Protein AF-A0A966T541-F1 (afdb_monomer)

Radius of gyration: 28.86 Å; Cα contacts (8 Å, |Δi|>4): 127; chains: 1; bounding box: 45×44×108 Å

Secondary structure (DSSP, 8-state):
-HHHHHHHHHHHHHHHSS--GGGHHHHHHHHHHHHHHHHTS---TTT-S-----------SS--S----SS-HHHHHHHHHHHHHHHHHHHHHHHHHHHHTHHHHHHHHHHHHHHS---HHHHHHHHHHHTTPPP------PPPP-PPP--PPP----

pLDDT: mean 81.15, std 19.95, range [42.47, 98.44]

Nearest PDB structures (foldseek):
  6nyy-assembly1_E  TM=8.187E-01  e=1.696E-06  Homo sapiens
  6nyy-assembly1_D  TM=7.634E-01  e=1.105E-06  Homo sapiens
  6nyy-assembly1_A  TM=8.322E-01  e=9.398E-06  Homo sapiens
  8xqx-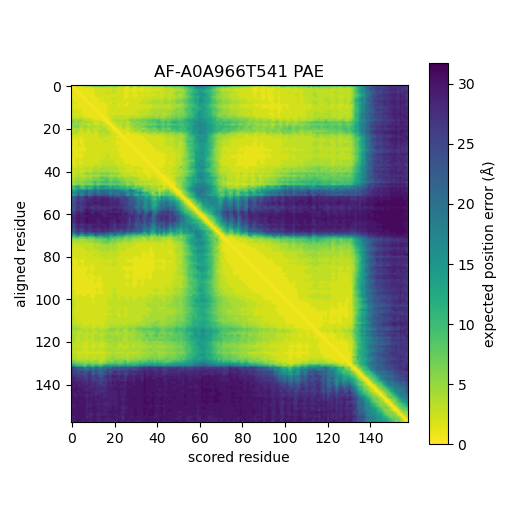assembly1_B  TM=7.093E-01  e=2.891E-05  Chlamydomonas reinhardtii
  8xks-assembly1_G  TM=7.038E-01  e=7.575E-05  Chlamydomonas reinhardtii

Structure (mmCIF, N/CA/C/O backbone):
data_AF-A0A966T541-F1
#
_entry.id   AF-A0A966T541-F1
#
loop_
_atom_site.group_PDB
_atom_site.id
_atom_site.type_symbol
_atom_site.label_atom_id
_atom_site.label_alt_id
_atom_site.label_comp_id
_atom_site.label_asym_id
_atom_site.label_entity_id
_atom_site.label_seq_id
_atom_site.pdbx_PDB_ins_code
_atom_site.Cartn_x
_atom_site.Cartn_y
_atom_site.Cartn_z
_atom_site.occupancy
_atom_site.B_iso_or_equiv
_atom_site.auth_seq_id
_atom_site.auth_comp_id
_atom_site.auth_asym_id
_atom_site.auth_atom_id
_atom_site.pdbx_PDB_model_num
ATOM 1 N N . MET A 1 1 ? 6.886 -3.054 1.922 1.00 89.00 1 MET A N 1
ATOM 2 C CA . MET A 1 1 ? 6.667 -1.591 1.887 1.00 89.00 1 MET A CA 1
ATOM 3 C C . MET A 1 1 ? 5.471 -1.205 1.028 1.00 89.00 1 MET A C 1
ATOM 5 O O . MET A 1 1 ? 4.560 -0.615 1.583 1.00 89.00 1 MET A O 1
ATOM 9 N N . ILE A 1 2 ? 5.402 -1.603 -0.249 1.00 97.19 2 ILE A N 1
ATOM 10 C CA . ILE A 1 2 ? 4.275 -1.271 -1.152 1.00 97.19 2 ILE A CA 1
ATOM 11 C C . ILE A 1 2 ? 2.903 -1.626 -0.544 1.00 97.19 2 ILE A C 1
ATOM 13 O O . ILE A 1 2 ? 2.054 -0.757 -0.415 1.00 97.19 2 ILE A O 1
ATOM 17 N N . CYS A 1 3 ? 2.708 -2.863 -0.067 1.00 97.75 3 CYS A N 1
ATOM 18 C CA . CYS A 1 3 ? 1.448 -3.273 0.577 1.00 97.75 3 CYS A CA 1
ATOM 19 C C . CYS A 1 3 ? 1.062 -2.405 1.792 1.00 97.75 3 CYS A C 1
ATOM 21 O O . CYS A 1 3 ? -0.118 -2.152 2.003 1.00 97.75 3 CYS A O 1
ATOM 23 N N . LYS A 1 4 ? 2.040 -1.927 2.576 1.00 96.62 4 LYS A N 1
ATOM 24 C CA . LYS A 1 4 ? 1.784 -1.024 3.710 1.00 96.62 4 LYS A CA 1
ATOM 25 C C . LYS A 1 4 ? 1.291 0.337 3.210 1.00 96.62 4 LYS A C 1
ATOM 27 O O . LYS A 1 4 ? 0.309 0.834 3.740 1.00 96.62 4 LYS A O 1
ATOM 32 N N . ALA A 1 5 ? 1.951 0.901 2.197 1.00 96.69 5 ALA A N 1
ATOM 33 C CA . ALA A 1 5 ? 1.568 2.179 1.593 1.00 96.69 5 ALA A CA 1
ATOM 34 C C . ALA A 1 5 ? 0.148 2.125 0.993 1.00 96.69 5 ALA A C 1
ATOM 36 O O . ALA A 1 5 ? -0.638 3.047 1.160 1.00 96.69 5 ALA A O 1
ATOM 37 N N . MET A 1 6 ? -0.242 0.991 0.402 1.00 96.94 6 MET A N 1
ATOM 38 C CA . MET A 1 6 ? -1.616 0.785 -0.081 1.00 96.94 6 MET A CA 1
ATOM 39 C C . MET A 1 6 ? -2.664 0.699 1.043 1.00 96.94 6 MET A C 1
ATOM 41 O O . MET A 1 6 ? -3.858 0.832 0.781 1.00 96.94 6 MET A O 1
ATOM 45 N N . GLY A 1 7 ? -2.244 0.479 2.292 1.00 95.81 7 GLY A N 1
ATOM 46 C CA . GLY A 1 7 ? -3.132 0.200 3.417 1.00 95.81 7 GLY A CA 1
ATOM 47 C C . GLY A 1 7 ? -4.139 1.312 3.703 1.00 95.81 7 GLY A C 1
ATOM 48 O O . GLY A 1 7 ? -5.315 1.009 3.876 1.00 95.81 7 GLY A O 1
ATOM 49 N N . GLY A 1 8 ? -3.714 2.581 3.700 1.00 94.19 8 GLY A N 1
ATOM 50 C CA . GLY A 1 8 ? -4.600 3.717 3.993 1.00 94.19 8 GLY A CA 1
ATOM 51 C C . GLY A 1 8 ? -5.745 3.829 2.986 1.00 94.19 8 GLY A C 1
ATOM 52 O O . GLY A 1 8 ? -6.915 3.732 3.348 1.00 94.19 8 GLY A O 1
ATOM 53 N N . ARG A 1 9 ? -5.402 3.905 1.696 1.00 94.75 9 ARG A N 1
ATOM 54 C CA . ARG A 1 9 ? -6.372 3.948 0.590 1.00 94.75 9 ARG A CA 1
ATOM 55 C C . ARG A 1 9 ? -7.341 2.764 0.604 1.00 94.75 9 ARG A C 1
ATOM 57 O O . ARG A 1 9 ? -8.535 2.918 0.349 1.00 94.75 9 ARG A O 1
ATOM 64 N N . VAL A 1 10 ? -6.827 1.562 0.858 1.00 96.88 10 VAL A N 1
ATOM 65 C CA . VAL A 1 10 ? -7.651 0.351 0.896 1.00 96.88 10 VAL A CA 1
ATOM 66 C C . VAL A 1 10 ? -8.575 0.348 2.113 1.00 96.88 10 VAL A C 1
ATOM 68 O O . VAL A 1 10 ? -9.735 -0.036 1.974 1.00 96.88 10 VAL A O 1
ATOM 71 N N . ALA A 1 11 ? -8.105 0.803 3.277 1.00 95.31 11 ALA A N 1
ATOM 72 C CA . ALA A 1 11 ? -8.939 0.956 4.465 1.00 95.31 11 ALA A CA 1
ATOM 73 C C . ALA A 1 11 ? -10.104 1.917 4.194 1.00 95.31 11 ALA A C 1
ATOM 75 O O . ALA A 1 11 ? -11.252 1.566 4.455 1.00 95.31 11 ALA A O 1
ATOM 76 N N . GLU A 1 12 ? -9.841 3.067 3.570 1.00 93.56 12 GLU A N 1
ATOM 77 C CA . GLU A 1 12 ? -10.891 4.011 3.169 1.00 93.56 12 GLU A CA 1
ATOM 78 C C . GLU A 1 12 ? -11.894 3.388 2.196 1.00 93.56 12 GLU A C 1
ATOM 80 O O . GLU A 1 12 ? -13.101 3.494 2.400 1.00 93.56 12 GLU A O 1
ATOM 85 N N . SER A 1 13 ? -11.414 2.674 1.172 1.00 94.62 13 SER A N 1
ATOM 86 C CA . SER A 1 13 ? -12.279 1.960 0.226 1.00 94.62 13 SER A CA 1
ATOM 87 C C . SER A 1 13 ? -13.184 0.943 0.927 1.00 94.62 13 SER A C 1
ATOM 89 O O . SER A 1 13 ? -14.349 0.812 0.559 1.00 94.62 13 SER A O 1
ATOM 91 N N . ILE A 1 14 ? -12.664 0.222 1.923 1.00 94.00 14 ILE A N 1
ATOM 92 C CA . ILE A 1 14 ? -13.406 -0.788 2.688 1.00 94.00 14 ILE A CA 1
ATOM 93 C C . ILE A 1 14 ? -14.445 -0.150 3.624 1.00 94.00 14 ILE A C 1
ATOM 95 O O . ILE A 1 14 ? -15.512 -0.729 3.835 1.00 94.00 14 ILE A O 1
ATOM 99 N N . VAL A 1 15 ? -14.130 0.998 4.226 1.00 92.94 15 VAL A N 1
ATOM 100 C CA . VAL A 1 15 ? -14.980 1.640 5.241 1.00 92.94 15 VAL A CA 1
ATOM 101 C C . VAL A 1 15 ? -16.010 2.576 4.607 1.00 92.94 15 VAL A C 1
ATOM 103 O O . VAL A 1 15 ? -17.180 2.524 4.972 1.00 92.94 15 VAL A O 1
ATOM 106 N N . PHE A 1 16 ? -15.595 3.397 3.643 1.00 91.88 16 PHE A N 1
ATOM 107 C CA . PHE A 1 16 ? -16.411 4.468 3.061 1.00 91.88 16 PHE A CA 1
ATOM 108 C C . PHE A 1 16 ? -16.918 4.162 1.647 1.00 91.88 16 PHE A C 1
ATOM 110 O O . PHE A 1 16 ? -17.768 4.886 1.137 1.00 91.88 16 PHE A O 1
ATOM 117 N N . GLY A 1 17 ? -16.407 3.118 0.984 1.00 92.50 17 GLY A N 1
ATOM 118 C CA . GLY A 1 17 ? -16.819 2.759 -0.380 1.00 92.50 17 GLY A CA 1
ATOM 119 C C . GLY A 1 17 ? -16.354 3.743 -1.464 1.00 92.50 17 GLY A C 1
ATOM 120 O O . GLY A 1 17 ? -16.708 3.589 -2.630 1.00 92.50 17 GLY A O 1
ATOM 121 N N . SER A 1 18 ? -15.540 4.736 -1.103 1.00 90.06 18 SER A N 1
ATOM 122 C CA . SER A 1 18 ? -14.998 5.753 -2.003 1.00 90.06 18 SER A CA 1
ATOM 123 C C . SER A 1 18 ? -13.514 5.977 -1.748 1.00 90.06 18 SER A C 1
ATOM 125 O O . SER A 1 18 ? -12.981 5.607 -0.705 1.00 90.06 18 SER A O 1
ATOM 127 N N . LEU A 1 19 ? -12.853 6.614 -2.706 1.00 89.88 19 LEU A N 1
ATOM 128 C CA . LEU A 1 19 ? -11.431 6.924 -2.657 1.00 89.88 19 LEU A CA 1
ATOM 129 C C . LEU A 1 19 ? -11.251 8.438 -2.602 1.00 89.88 19 LEU A C 1
ATOM 131 O O . LEU A 1 19 ? -11.970 9.158 -3.294 1.00 89.88 19 LEU A O 1
ATOM 135 N N . ASN A 1 20 ? -10.277 8.911 -1.829 1.00 88.69 20 ASN A N 1
ATOM 136 C CA . ASN A 1 20 ? -9.922 10.326 -1.768 1.00 88.69 20 ASN A CA 1
ATOM 137 C C . ASN A 1 20 ? -8.442 10.558 -2.151 1.00 88.69 20 ASN A C 1
ATOM 139 O O . ASN A 1 20 ? -7.713 9.625 -2.502 1.00 88.69 20 ASN A O 1
ATOM 143 N N . SER A 1 21 ? -8.012 11.822 -2.136 1.00 89.06 21 SER A N 1
ATOM 144 C CA . SER A 1 21 ? -6.654 12.249 -2.499 1.00 89.06 21 SER A CA 1
ATOM 145 C C . SER A 1 21 ? -5.620 12.134 -1.369 1.00 89.06 21 SER A C 1
ATOM 147 O O . SER A 1 21 ? -4.442 12.386 -1.606 1.00 89.06 21 SER A O 1
ATOM 149 N N . GLY A 1 22 ? -6.020 11.758 -0.152 1.00 89.31 22 GLY A N 1
ATOM 150 C CA . GLY A 1 22 ? -5.157 11.682 1.033 1.00 89.31 22 GLY A CA 1
ATOM 151 C C . GLY A 1 22 ? -4.029 10.654 0.918 1.00 89.31 22 GLY A C 1
ATOM 152 O O . GLY A 1 22 ? -2.967 10.843 1.502 1.00 89.31 22 GLY A O 1
ATOM 153 N N . ALA A 1 23 ? -4.205 9.622 0.090 1.00 91.44 23 ALA A N 1
ATOM 154 C CA . ALA A 1 23 ? -3.197 8.588 -0.153 1.00 91.44 23 ALA A CA 1
ATOM 155 C C . ALA A 1 23 ? -2.224 8.903 -1.312 1.00 91.44 23 ALA A C 1
ATOM 157 O O . ALA A 1 23 ? -1.511 8.010 -1.772 1.00 91.44 23 ALA A O 1
ATOM 158 N N . ALA A 1 24 ? -2.195 10.138 -1.831 1.00 93.06 24 ALA A N 1
ATOM 159 C CA . ALA A 1 24 ? -1.362 10.498 -2.985 1.00 93.06 24 ALA A CA 1
ATOM 160 C C . ALA A 1 24 ? 0.136 10.225 -2.747 1.00 93.06 24 ALA A C 1
ATOM 162 O O . ALA A 1 24 ? 0.768 9.533 -3.544 1.00 93.06 24 ALA A O 1
ATOM 163 N N . ASN A 1 25 ? 0.680 10.683 -1.615 1.00 95.50 25 ASN A N 1
ATOM 164 C CA . ASN A 1 25 ? 2.084 10.451 -1.265 1.00 95.50 25 ASN A CA 1
ATOM 165 C C . ASN A 1 25 ? 2.404 8.949 -1.118 1.00 95.50 25 ASN A C 1
ATOM 167 O O . ASN A 1 25 ? 3.454 8.491 -1.566 1.00 95.50 25 ASN A O 1
ATOM 171 N N . ASP A 1 26 ? 1.496 8.158 -0.539 1.00 95.75 26 ASP A N 1
ATOM 172 C CA . ASP A 1 26 ? 1.690 6.708 -0.418 1.00 95.75 26 ASP A CA 1
ATOM 173 C C . ASP A 1 26 ? 1.720 6.015 -1.789 1.00 95.75 26 ASP A C 1
ATOM 175 O O . ASP A 1 26 ? 2.546 5.127 -2.020 1.00 95.75 26 ASP A O 1
ATOM 179 N N . LEU A 1 27 ? 0.863 6.442 -2.723 1.00 95.25 27 LEU A N 1
ATOM 180 C CA . LEU A 1 27 ? 0.842 5.939 -4.099 1.00 95.25 27 LEU A CA 1
ATOM 181 C C . LEU A 1 27 ? 2.118 6.302 -4.865 1.00 95.25 27 LEU A C 1
ATOM 183 O O . LEU A 1 27 ? 2.659 5.455 -5.580 1.00 95.25 27 LEU A O 1
ATOM 187 N N . GLU A 1 28 ? 2.626 7.523 -4.703 1.00 96.44 28 GLU A N 1
ATOM 188 C CA . GLU A 1 28 ? 3.896 7.951 -5.298 1.00 96.44 28 GLU A CA 1
ATOM 189 C C . GLU A 1 28 ? 5.062 7.099 -4.787 1.00 96.44 28 GLU A C 1
ATOM 191 O O . GLU A 1 28 ? 5.834 6.553 -5.583 1.00 96.44 28 GLU A O 1
ATOM 196 N N . GLN A 1 29 ? 5.156 6.906 -3.467 1.00 96.19 29 GLN A N 1
ATOM 197 C CA . GLN A 1 29 ? 6.194 6.073 -2.859 1.00 96.19 29 GLN A CA 1
ATOM 198 C C . GLN A 1 29 ? 6.091 4.613 -3.312 1.00 96.19 29 GLN A C 1
ATOM 200 O O . GLN A 1 29 ? 7.093 4.008 -3.702 1.00 96.19 29 GLN A O 1
ATOM 205 N N . ALA A 1 30 ? 4.885 4.043 -3.306 1.00 97.50 30 ALA A N 1
ATOM 206 C CA . ALA A 1 30 ? 4.635 2.683 -3.769 1.00 97.50 30 ALA A CA 1
ATOM 207 C C . ALA A 1 30 ? 5.041 2.495 -5.239 1.00 97.50 30 ALA A C 1
ATOM 209 O O . ALA A 1 30 ? 5.738 1.533 -5.569 1.00 97.50 30 ALA A O 1
ATOM 210 N N . THR A 1 31 ? 4.658 3.439 -6.101 1.00 97.12 31 THR A N 1
ATOM 211 C CA . THR A 1 31 ? 4.980 3.425 -7.535 1.00 97.12 31 THR A CA 1
ATOM 212 C C . THR A 1 31 ? 6.478 3.564 -7.770 1.00 97.12 31 THR A C 1
ATOM 214 O O . THR A 1 31 ? 7.036 2.8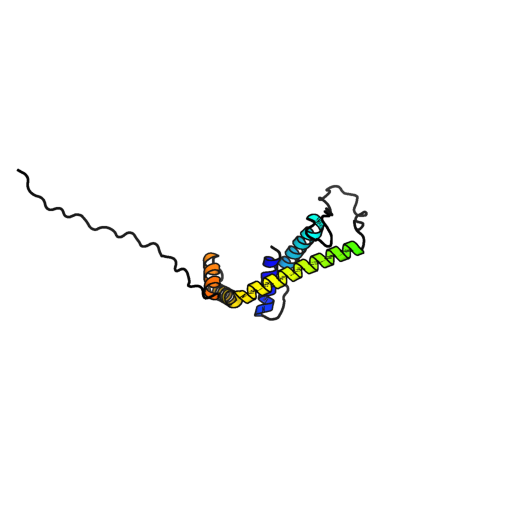50 -8.600 1.00 97.12 31 THR A O 1
ATOM 217 N N . SER A 1 32 ? 7.151 4.439 -7.020 1.00 95.88 32 SER A N 1
ATOM 218 C CA . SER A 1 32 ? 8.605 4.603 -7.086 1.00 95.88 32 SER A CA 1
ATOM 219 C C . SER A 1 32 ? 9.330 3.302 -6.733 1.00 95.88 32 SER A C 1
ATOM 221 O O . SER A 1 32 ? 10.183 2.844 -7.492 1.00 95.88 32 SER A O 1
ATOM 223 N N . ILE A 1 33 ? 8.934 2.635 -5.644 1.00 96.50 33 ILE A N 1
ATOM 224 C CA . ILE A 1 33 ? 9.518 1.343 -5.257 1.00 96.50 33 ILE A CA 1
ATOM 225 C C . ILE A 1 33 ? 9.262 0.285 -6.338 1.00 96.50 33 ILE A C 1
ATOM 227 O O . ILE A 1 33 ? 10.206 -0.382 -6.752 1.00 96.50 33 ILE A O 1
ATOM 231 N N . ALA A 1 34 ? 8.027 0.152 -6.831 1.00 96.81 34 ALA A N 1
ATOM 232 C CA . ALA A 1 34 ? 7.694 -0.809 -7.887 1.00 96.81 34 ALA A CA 1
ATOM 233 C C . ALA A 1 34 ? 8.503 -0.555 -9.170 1.00 96.81 34 ALA A C 1
ATOM 235 O O . ALA A 1 34 ? 9.033 -1.485 -9.774 1.00 96.81 34 ALA A O 1
ATOM 236 N N . ARG A 1 35 ? 8.680 0.713 -9.553 1.00 94.44 35 ARG A N 1
ATOM 237 C CA . ARG A 1 35 ? 9.502 1.098 -10.704 1.00 94.44 35 ARG A CA 1
ATOM 238 C C . ARG A 1 35 ? 10.955 0.661 -10.540 1.00 94.44 35 ARG A C 1
ATOM 240 O O . ARG A 1 35 ? 11.524 0.133 -11.490 1.00 94.44 35 ARG A O 1
ATOM 247 N N . ARG A 1 36 ? 11.543 0.846 -9.355 1.00 93.00 36 ARG A N 1
ATOM 248 C CA . ARG A 1 36 ? 12.920 0.414 -9.055 1.00 93.00 36 ARG A CA 1
ATOM 249 C C . ARG A 1 36 ? 13.051 -1.106 -9.039 1.00 93.00 36 ARG A C 1
ATOM 251 O O . ARG A 1 36 ? 14.006 -1.628 -9.603 1.00 93.00 36 ARG A O 1
ATOM 258 N N . MET A 1 37 ? 12.060 -1.813 -8.488 1.00 94.19 37 MET A N 1
ATOM 259 C CA . MET A 1 37 ? 12.003 -3.279 -8.535 1.00 94.19 37 MET A CA 1
ATOM 260 C C . MET A 1 37 ? 12.130 -3.796 -9.967 1.00 94.19 37 MET A C 1
ATOM 262 O O . MET A 1 37 ? 12.941 -4.679 -10.226 1.00 94.19 37 MET A O 1
ATOM 266 N N . VAL A 1 38 ? 11.372 -3.212 -10.895 1.00 92.81 38 VAL A N 1
ATOM 267 C CA . VAL A 1 38 ? 11.366 -3.650 -12.294 1.00 92.81 38 VAL A CA 1
ATOM 268 C C . VAL A 1 38 ? 12.603 -3.164 -13.052 1.00 92.81 38 VAL A C 1
ATOM 270 O O . VAL A 1 38 ? 13.222 -3.950 -13.760 1.00 92.81 38 VAL A O 1
ATOM 273 N N . ARG A 1 39 ? 12.977 -1.884 -12.922 1.00 88.44 39 ARG A N 1
ATOM 274 C CA . ARG A 1 39 ? 14.013 -1.269 -13.771 1.00 88.44 39 ARG A CA 1
ATOM 275 C C . ARG A 1 39 ? 15.436 -1.411 -13.249 1.00 88.44 39 ARG A C 1
ATOM 277 O O . ARG A 1 39 ? 16.353 -1.529 -14.048 1.00 88.44 39 ARG A O 1
ATOM 284 N N . GLU A 1 40 ? 15.635 -1.315 -11.940 1.00 87.62 40 GLU A N 1
ATOM 285 C CA . GLU A 1 40 ? 16.971 -1.241 -11.333 1.00 87.62 40 GLU A CA 1
ATOM 286 C C . GLU A 1 40 ? 17.384 -2.574 -10.716 1.00 87.62 40 GLU A C 1
ATOM 288 O O . GLU A 1 40 ? 18.560 -2.923 -10.731 1.00 87.62 40 GLU A O 1
ATOM 293 N N . TRP A 1 41 ? 16.429 -3.308 -10.143 1.00 89.94 41 TRP A N 1
ATOM 294 C CA . TRP A 1 41 ? 16.718 -4.511 -9.360 1.00 89.94 41 TRP A CA 1
ATOM 295 C C . TRP A 1 41 ? 16.440 -5.814 -10.110 1.00 89.94 41 TRP A C 1
ATOM 297 O O . TRP A 1 41 ? 16.706 -6.881 -9.563 1.00 89.94 41 TRP A O 1
ATOM 307 N N . GLY A 1 42 ? 15.898 -5.744 -11.331 1.00 89.00 42 GLY A N 1
ATOM 308 C CA . GLY A 1 42 ? 15.605 -6.924 -12.147 1.00 89.00 42 GLY A CA 1
ATOM 309 C C . GLY A 1 42 ? 14.611 -7.893 -11.496 1.00 89.00 42 GLY A C 1
ATOM 310 O O . GLY A 1 42 ? 14.685 -9.095 -11.725 1.00 89.00 42 GLY A O 1
ATOM 311 N N . MET A 1 43 ? 13.696 -7.397 -10.654 1.00 90.88 43 MET A N 1
A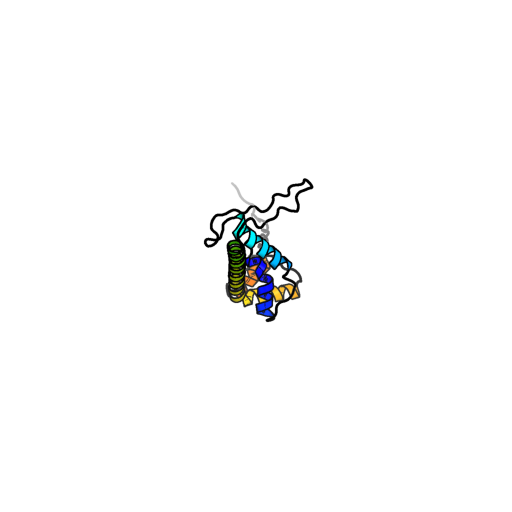TOM 312 C CA . MET A 1 43 ? 12.721 -8.203 -9.901 1.00 90.88 43 MET A CA 1
ATOM 313 C C . MET A 1 43 ? 11.440 -8.491 -10.701 1.00 90.88 43 MET A C 1
ATOM 315 O O . MET A 1 43 ? 10.342 -8.529 -10.143 1.00 90.88 43 MET A O 1
ATOM 319 N N . SER A 1 44 ? 11.567 -8.653 -12.015 1.00 90.56 44 SER A N 1
ATOM 320 C CA . SER A 1 44 ? 10.477 -9.064 -12.895 1.00 90.56 44 SER A CA 1
ATOM 321 C C . SER A 1 44 ? 10.978 -10.136 -13.853 1.00 90.56 44 SER A C 1
ATOM 323 O O . SER A 1 44 ? 11.926 -9.901 -14.597 1.00 90.56 44 SER A O 1
ATOM 325 N N . ASP A 1 45 ? 10.311 -11.290 -13.872 1.00 86.75 45 ASP A N 1
ATOM 326 C CA . ASP A 1 45 ? 10.657 -12.396 -14.771 1.00 86.75 45 ASP A CA 1
ATOM 327 C C . ASP A 1 45 ? 10.356 -12.065 -16.241 1.00 86.75 45 ASP A C 1
ATOM 329 O O . ASP A 1 45 ? 11.064 -12.516 -17.138 1.00 86.75 45 ASP A O 1
ATOM 333 N N . SER A 1 46 ? 9.319 -11.260 -16.502 1.00 86.31 46 SER A N 1
ATOM 334 C CA . SER A 1 46 ? 8.907 -10.887 -17.864 1.00 86.31 46 SER A CA 1
ATOM 335 C C . SER A 1 46 ? 9.834 -9.850 -18.498 1.00 86.31 46 SER A C 1
ATOM 337 O O . SER A 1 46 ? 9.979 -9.800 -19.722 1.00 86.31 46 SER A O 1
ATOM 339 N N . VAL A 1 47 ? 10.470 -9.033 -17.661 1.00 86.25 47 VAL A N 1
ATOM 340 C CA . VAL A 1 47 ? 11.454 -8.027 -18.061 1.00 86.25 47 VAL A CA 1
ATOM 341 C C . VAL A 1 47 ? 12.875 -8.605 -17.994 1.00 86.25 47 VAL A C 1
ATOM 343 O O . VAL A 1 47 ? 13.709 -8.270 -18.831 1.00 86.25 47 VAL A O 1
ATOM 346 N N . GLY A 1 48 ? 13.131 -9.530 -17.069 1.00 78.75 48 GLY A N 1
ATOM 347 C CA . GLY A 1 48 ? 14.411 -10.199 -16.864 1.00 78.75 48 GLY A CA 1
ATOM 348 C C . GLY A 1 48 ? 15.371 -9.430 -15.943 1.00 78.75 48 GLY A C 1
ATOM 349 O O . GLY A 1 48 ? 15.091 -8.300 -15.534 1.00 78.75 48 GLY A O 1
ATOM 350 N N . PRO A 1 49 ? 16.535 -10.026 -15.613 1.00 77.06 49 PRO A N 1
ATOM 351 C CA . PRO A 1 49 ? 17.520 -9.462 -14.692 1.00 77.06 49 PRO A CA 1
ATOM 352 C C . PRO A 1 49 ? 18.365 -8.369 -15.369 1.00 77.06 49 PRO A C 1
ATOM 354 O O . PRO A 1 49 ? 19.580 -8.494 -15.513 1.00 77.06 49 PRO A O 1
ATOM 357 N N . MET A 1 50 ? 17.716 -7.302 -15.829 1.00 68.25 50 MET A N 1
ATOM 358 C CA . MET A 1 50 ? 18.362 -6.138 -16.428 1.00 68.25 50 MET A CA 1
ATOM 359 C C . MET A 1 50 ? 18.265 -4.946 -15.478 1.00 68.25 50 MET A C 1
ATOM 361 O O . MET A 1 50 ? 17.202 -4.652 -14.936 1.00 68.25 50 MET A O 1
ATOM 365 N N . ALA A 1 51 ? 19.390 -4.261 -15.278 1.00 64.94 51 ALA A N 1
ATOM 366 C CA . ALA A 1 51 ? 19.457 -3.029 -14.506 1.00 64.94 51 ALA A CA 1
ATOM 367 C C . ALA A 1 51 ? 19.618 -1.846 -15.469 1.00 64.94 51 ALA A C 1
ATOM 369 O O . ALA A 1 51 ? 20.727 -1.527 -15.895 1.00 64.94 51 ALA A O 1
ATOM 370 N N . TRP A 1 52 ? 18.511 -1.189 -15.812 1.00 65.75 52 TRP A N 1
ATOM 371 C CA . TRP A 1 52 ? 18.534 0.115 -16.476 1.00 65.75 52 TRP A CA 1
ATOM 372 C C . TRP A 1 52 ? 18.740 1.190 -15.411 1.00 65.75 52 TRP A C 1
ATOM 374 O O . TRP A 1 52 ? 17.782 1.754 -14.873 1.00 65.75 52 TRP A O 1
ATOM 384 N N . SER A 1 53 ? 19.996 1.433 -15.044 1.00 55.94 53 SER A N 1
ATOM 385 C CA . SER A 1 53 ? 20.358 2.509 -14.124 1.00 55.94 53 SER A CA 1
ATOM 386 C C . SER A 1 53 ? 20.126 3.869 -14.791 1.00 55.94 53 SER A C 1
ATOM 388 O O . SER A 1 53 ? 20.989 4.383 -15.499 1.00 55.94 53 SER A O 1
ATOM 390 N N . GLY A 1 54 ? 18.961 4.469 -14.555 1.00 53.50 54 GLY A N 1
ATOM 391 C CA . GLY A 1 54 ? 18.670 5.833 -14.983 1.00 53.50 54 GLY A CA 1
ATOM 392 C C . GLY A 1 54 ? 19.320 6.852 -14.048 1.00 53.50 54 GLY A C 1
ATOM 393 O O . GLY A 1 54 ? 18.761 7.165 -13.006 1.00 53.50 54 GLY A O 1
ATOM 394 N N . GLN A 1 55 ? 20.478 7.362 -14.468 1.00 49.84 55 GLN A N 1
ATOM 395 C CA . GLN A 1 55 ? 21.137 8.599 -14.025 1.00 49.84 55 GLN A CA 1
ATOM 396 C C . GLN A 1 55 ? 21.449 8.738 -12.522 1.00 49.84 55 GLN A C 1
ATOM 398 O O . GLN A 1 55 ? 20.703 9.321 -11.735 1.00 49.84 55 GLN A O 1
ATOM 403 N N . GLN A 1 56 ? 22.672 8.339 -12.159 1.00 42.81 56 GLN A N 1
ATOM 404 C CA . GLN A 1 56 ? 23.436 9.053 -11.133 1.00 42.81 56 GLN A CA 1
ATOM 405 C C . GLN A 1 56 ? 23.386 10.552 -11.483 1.00 42.81 56 GLN A C 1
ATOM 407 O O . GLN A 1 56 ? 23.660 10.901 -12.627 1.00 42.81 56 GLN A O 1
ATOM 412 N N . GLN A 1 57 ? 23.018 11.419 -10.537 1.00 45.88 57 GLN A N 1
ATOM 413 C CA . GLN A 1 57 ? 23.036 12.879 -10.700 1.00 45.88 57 GLN A CA 1
ATOM 414 C C . GLN A 1 57 ? 24.417 13.330 -11.208 1.00 45.88 57 GLN A C 1
ATOM 416 O O . GLN A 1 57 ? 25.356 13.469 -10.422 1.00 45.88 57 GLN A O 1
ATOM 421 N N . VAL A 1 58 ? 24.564 13.519 -12.522 1.00 46.00 58 VAL A N 1
ATOM 422 C CA . VAL A 1 58 ? 25.770 14.096 -13.112 1.00 46.00 58 VAL A CA 1
ATOM 423 C C . VAL A 1 58 ? 25.630 15.600 -12.943 1.00 46.00 58 VAL A C 1
ATOM 425 O O . VAL A 1 58 ? 24.977 16.285 -13.722 1.00 46.00 58 VAL A O 1
ATOM 428 N N . PHE A 1 59 ? 26.194 16.109 -11.852 1.00 57.28 59 PHE A N 1
ATOM 429 C CA . PHE A 1 59 ? 26.425 17.532 -11.666 1.00 57.28 59 PHE A CA 1
ATOM 430 C C . PHE A 1 59 ? 27.493 17.964 -12.674 1.00 57.28 59 PHE A C 1
ATOM 432 O O . PHE A 1 59 ? 28.669 17.969 -12.344 1.00 57.28 59 PHE A O 1
ATOM 439 N N . LEU A 1 60 ? 27.106 18.248 -13.914 1.00 51.53 60 LEU A N 1
ATOM 440 C CA . LEU A 1 60 ? 27.838 19.123 -14.827 1.00 51.53 60 LEU A CA 1
ATOM 441 C C . LEU A 1 60 ? 26.859 19.540 -15.931 1.00 51.53 60 LEU A C 1
ATOM 443 O O . LEU A 1 60 ? 26.257 18.688 -16.579 1.00 51.53 60 LEU A O 1
ATOM 447 N N . GLY A 1 61 ? 26.651 20.850 -16.075 1.00 57.38 61 GLY A N 1
ATOM 448 C CA . GLY A 1 61 ? 25.804 21.414 -17.121 1.00 57.38 61 GLY A CA 1
ATOM 449 C C . GLY A 1 61 ? 26.217 20.935 -18.513 1.00 57.38 61 GLY A C 1
ATOM 450 O O . GLY A 1 61 ? 27.369 20.565 -18.728 1.00 57.38 61 GLY A O 1
ATOM 451 N N . GLU A 1 62 ? 25.259 21.008 -19.437 1.00 50.81 62 GLU A N 1
ATOM 452 C CA . GLU A 1 62 ? 25.437 20.761 -20.873 1.00 50.81 62 GLU A CA 1
ATOM 453 C C . GLU A 1 62 ? 25.330 19.296 -21.354 1.00 50.81 62 GLU A C 1
ATOM 455 O O . GLU A 1 62 ? 26.156 18.864 -22.145 1.00 50.81 62 GLU A O 1
ATOM 460 N N . ASP A 1 63 ? 24.294 18.533 -20.970 1.00 44.81 63 ASP A N 1
ATOM 461 C CA . ASP A 1 63 ? 23.704 17.554 -21.913 1.00 44.81 63 ASP A CA 1
ATOM 462 C C . ASP A 1 63 ? 22.271 17.125 -21.523 1.00 44.81 63 ASP A C 1
ATOM 464 O O . ASP A 1 63 ? 22.035 16.073 -20.930 1.00 44.81 63 ASP A O 1
ATOM 468 N N . LEU A 1 64 ? 21.276 17.972 -21.816 1.00 47.31 64 LEU A N 1
ATOM 469 C CA . LEU A 1 64 ? 19.853 17.683 -21.558 1.00 47.31 64 LEU A CA 1
ATOM 470 C C . LEU A 1 64 ? 19.118 17.124 -22.796 1.00 47.31 64 LEU A C 1
ATOM 472 O O . LEU A 1 64 ? 17.893 17.024 -22.785 1.00 47.31 64 LEU A O 1
ATOM 476 N N . MET A 1 65 ? 19.825 16.784 -23.883 1.00 44.91 65 MET A N 1
ATOM 477 C CA . MET A 1 65 ? 19.189 16.409 -25.160 1.00 44.91 65 MET A CA 1
ATOM 478 C C . MET A 1 65 ? 19.357 14.941 -25.572 1.00 44.91 65 MET A C 1
ATOM 480 O O . MET A 1 65 ? 18.787 14.535 -26.584 1.00 44.91 65 MET A O 1
ATOM 484 N N . THR A 1 66 ? 20.028 14.117 -24.763 1.00 46.16 66 THR A N 1
ATOM 485 C CA . THR A 1 66 ? 20.287 12.702 -25.095 1.00 46.16 66 THR A CA 1
ATOM 486 C C . THR A 1 66 ? 19.584 11.716 -24.153 1.00 46.16 66 THR A C 1
ATOM 488 O O . THR A 1 66 ? 19.997 10.570 -24.014 1.00 46.16 66 THR A O 1
ATOM 491 N N . SER A 1 67 ? 18.471 12.098 -23.518 1.00 48.94 67 SER A N 1
ATOM 492 C CA . SER A 1 67 ? 17.604 11.145 -22.799 1.00 48.94 67 SER A CA 1
ATOM 493 C C . SER A 1 67 ? 16.667 10.406 -23.764 1.00 48.94 67 SER A C 1
ATOM 495 O O . SER A 1 67 ? 15.449 10.378 -23.585 1.00 48.94 67 SER A O 1
ATOM 497 N N . GLY A 1 68 ? 17.224 9.831 -24.833 1.00 48.75 68 GLY A N 1
ATOM 498 C CA . GLY A 1 68 ? 16.509 8.848 -25.639 1.00 48.75 68 GLY A CA 1
ATOM 499 C C . GLY A 1 68 ? 16.148 7.662 -24.749 1.00 48.75 68 GLY A C 1
ATOM 500 O O . GLY A 1 68 ? 16.961 7.249 -23.923 1.00 48.75 68 GLY A O 1
ATOM 501 N N . ARG A 1 69 ? 14.922 7.136 -24.868 1.00 56.38 69 ARG A N 1
ATOM 502 C CA . ARG A 1 69 ? 14.522 5.907 -24.167 1.00 56.38 69 ARG A CA 1
ATOM 503 C C . ARG A 1 69 ? 15.620 4.860 -24.386 1.00 56.38 69 ARG A C 1
ATOM 505 O O . ARG A 1 69 ? 15.860 4.464 -25.520 1.00 56.38 69 ARG A O 1
ATOM 512 N N . GLU A 1 70 ? 16.266 4.399 -23.315 1.00 63.28 70 GLU A N 1
ATOM 513 C CA . GLU A 1 70 ? 17.311 3.355 -23.365 1.00 63.28 70 GLU A CA 1
ATOM 514 C C . GLU A 1 70 ? 16.763 1.981 -23.811 1.00 63.28 70 GLU A C 1
ATOM 516 O O . GLU A 1 70 ? 17.460 0.969 -23.774 1.00 63.28 70 GLU A O 1
ATOM 521 N N . TYR A 1 71 ? 15.487 1.920 -24.192 1.00 71.44 71 TYR A N 1
ATOM 522 C CA . TYR A 1 71 ? 14.750 0.716 -24.519 1.00 71.44 71 TYR A CA 1
ATOM 523 C C . TYR A 1 71 ? 13.634 1.011 -25.530 1.00 71.44 71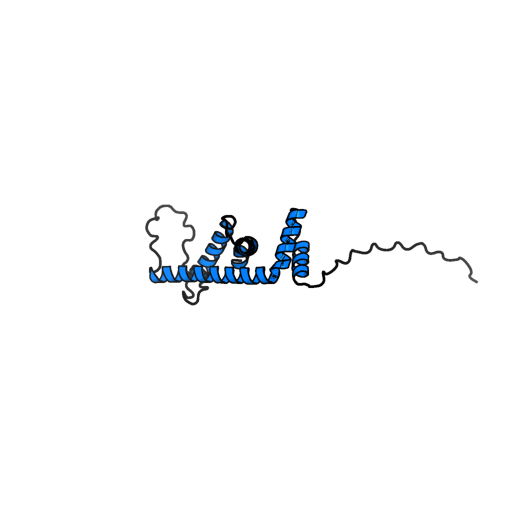 TYR A C 1
ATOM 525 O O . TYR A 1 71 ? 13.149 2.138 -25.645 1.00 71.44 71 TYR A O 1
ATOM 533 N N . SER A 1 72 ? 13.222 -0.021 -26.271 1.00 84.06 72 SER A N 1
ATOM 534 C CA . SER A 1 72 ? 12.143 0.073 -27.260 1.00 84.06 72 SER A CA 1
ATOM 535 C C . SER A 1 72 ? 10.791 0.386 -26.609 1.00 84.06 72 SER A C 1
ATOM 537 O O . SER A 1 72 ? 10.579 0.121 -25.425 1.00 84.06 72 SER A O 1
ATOM 539 N N . ASP A 1 73 ? 9.834 0.885 -27.395 1.00 85.81 73 ASP A N 1
ATOM 540 C CA . ASP A 1 73 ? 8.457 1.114 -26.928 1.00 85.81 73 ASP A CA 1
ATOM 541 C C . ASP A 1 73 ? 7.792 -0.164 -26.398 1.00 85.81 73 ASP A C 1
ATOM 543 O O . ASP A 1 73 ? 7.005 -0.122 -25.452 1.00 85.81 73 ASP A O 1
ATOM 547 N N . GLU A 1 74 ? 8.142 -1.318 -26.971 1.00 87.56 74 GLU A N 1
ATOM 548 C CA . GLU A 1 74 ? 7.680 -2.618 -26.490 1.00 87.56 74 GLU A CA 1
ATOM 549 C C . GLU A 1 74 ? 8.195 -2.905 -25.073 1.00 87.56 74 GLU A C 1
ATOM 551 O O . GLU A 1 74 ? 7.428 -3.309 -24.201 1.00 87.56 74 GLU A O 1
ATOM 556 N N . THR A 1 75 ? 9.480 -2.654 -24.818 1.00 86.62 75 THR A N 1
ATOM 557 C CA . THR A 1 75 ? 10.069 -2.809 -23.483 1.00 86.62 75 THR A CA 1
ATOM 558 C C . THR A 1 75 ? 9.502 -1.786 -22.499 1.00 86.62 75 THR A C 1
ATOM 560 O O . THR A 1 75 ? 9.221 -2.141 -21.358 1.00 86.62 75 THR A O 1
ATOM 563 N N . ALA A 1 76 ? 9.262 -0.545 -22.939 1.00 88.38 76 ALA A N 1
ATOM 564 C CA . ALA A 1 76 ? 8.617 0.491 -22.131 1.00 88.38 76 ALA A CA 1
ATOM 565 C C . ALA A 1 76 ? 7.259 0.019 -21.606 1.00 88.38 76 ALA A C 1
ATOM 567 O O . ALA A 1 76 ? 6.992 0.058 -20.407 1.00 88.38 76 ALA A O 1
ATOM 568 N N . LYS A 1 77 ? 6.435 -0.507 -22.518 1.00 91.50 77 LYS A N 1
ATOM 569 C CA . LYS A 1 77 ? 5.124 -1.052 -22.192 1.00 91.50 77 LYS A CA 1
ATOM 570 C C . LYS A 1 77 ? 5.222 -2.228 -21.219 1.00 91.50 77 LYS A C 1
ATOM 572 O O . LYS A 1 77 ? 4.490 -2.248 -20.238 1.00 91.50 77 LYS A O 1
ATOM 577 N N . LYS A 1 78 ? 6.152 -3.167 -21.443 1.00 91.81 78 LYS A N 1
ATOM 578 C CA . LYS A 1 78 ? 6.378 -4.301 -20.525 1.00 91.81 78 LYS A CA 1
ATOM 579 C C . LYS A 1 78 ? 6.725 -3.833 -19.110 1.00 91.81 78 LYS A C 1
ATOM 581 O O . LYS A 1 78 ? 6.209 -4.382 -18.144 1.00 91.81 78 LYS A O 1
ATOM 586 N N . ILE A 1 79 ? 7.570 -2.810 -18.982 1.00 91.50 79 ILE A N 1
ATOM 587 C CA . ILE A 1 79 ? 7.927 -2.230 -17.682 1.00 91.50 79 ILE A CA 1
ATOM 588 C C . ILE A 1 79 ? 6.691 -1.639 -16.992 1.00 91.50 79 ILE A C 1
ATOM 590 O O . ILE A 1 79 ? 6.460 -1.922 -15.816 1.00 91.50 79 ILE A O 1
ATOM 594 N N . ASP A 1 80 ? 5.900 -0.832 -17.701 1.00 93.75 80 ASP A N 1
ATOM 595 C CA . ASP A 1 80 ? 4.702 -0.205 -17.134 1.00 93.75 80 ASP A CA 1
ATOM 596 C C . ASP A 1 80 ? 3.642 -1.247 -16.732 1.00 93.75 80 ASP A C 1
ATOM 598 O O . ASP A 1 80 ? 3.053 -1.141 -15.651 1.00 93.75 80 ASP A O 1
ATOM 602 N N . ASP A 1 81 ? 3.453 -2.289 -17.547 1.00 96.12 81 ASP A N 1
ATOM 603 C CA . ASP A 1 81 ? 2.544 -3.403 -17.260 1.00 96.12 81 ASP A CA 1
ATOM 604 C C . ASP A 1 81 ? 2.966 -4.156 -15.980 1.00 96.12 81 ASP A C 1
ATOM 606 O O . ASP A 1 81 ? 2.126 -4.457 -15.127 1.00 96.12 81 ASP A O 1
ATOM 610 N N . GLU A 1 82 ? 4.267 -4.393 -15.781 1.00 96.31 82 GLU A N 1
ATOM 611 C CA . GLU A 1 82 ? 4.786 -5.037 -14.567 1.00 96.31 82 GLU A CA 1
ATOM 612 C C . GLU A 1 82 ? 4.661 -4.173 -13.317 1.00 96.31 82 GLU A C 1
ATOM 614 O O . GLU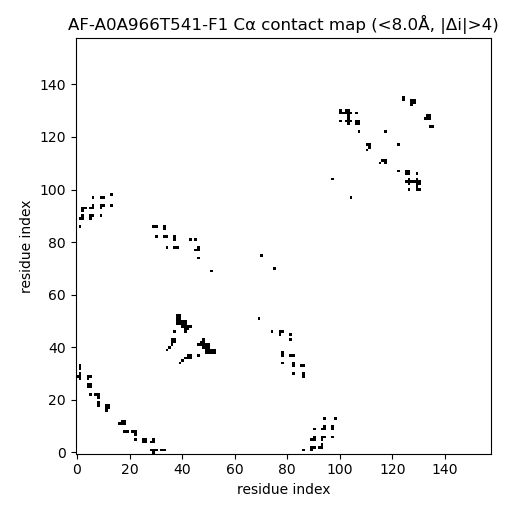 A 1 82 ? 4.300 -4.671 -12.248 1.00 96.31 82 GLU A O 1
ATOM 619 N N . ILE A 1 83 ? 4.903 -2.866 -13.435 1.00 96.88 83 ILE A N 1
ATOM 620 C CA . ILE A 1 83 ? 4.679 -1.929 -12.330 1.00 96.88 83 ILE A CA 1
ATOM 621 C C . ILE A 1 83 ? 3.204 -1.968 -11.919 1.00 96.88 83 ILE A C 1
ATOM 623 O O . ILE A 1 83 ? 2.896 -2.102 -10.732 1.00 96.88 83 ILE A O 1
ATOM 627 N N . ALA A 1 84 ? 2.286 -1.902 -12.887 1.00 97.75 84 ALA A N 1
ATOM 628 C CA . ALA A 1 84 ? 0.854 -1.972 -12.623 1.00 97.75 84 ALA A CA 1
ATOM 629 C C . ALA A 1 84 ? 0.451 -3.306 -11.975 1.00 97.75 84 ALA A C 1
ATOM 631 O O . ALA A 1 84 ? -0.335 -3.304 -11.023 1.00 97.75 84 ALA A O 1
ATOM 632 N N . ARG A 1 85 ? 1.007 -4.432 -12.444 1.00 97.94 85 ARG A N 1
ATOM 633 C CA . ARG A 1 85 ? 0.782 -5.758 -11.851 1.00 97.94 85 ARG A CA 1
ATOM 634 C C . ARG A 1 85 ? 1.207 -5.789 -10.383 1.00 97.94 85 ARG A C 1
ATOM 636 O O . ARG A 1 85 ? 0.392 -6.139 -9.532 1.00 97.94 85 ARG A O 1
ATOM 643 N N . ILE A 1 86 ? 2.434 -5.360 -10.073 1.00 98.19 86 ILE A N 1
ATOM 644 C CA . ILE A 1 86 ? 2.959 -5.323 -8.699 1.00 98.19 86 ILE A CA 1
ATOM 645 C C . ILE A 1 86 ? 2.051 -4.483 -7.796 1.00 98.19 86 ILE A C 1
ATOM 647 O O . ILE A 1 86 ? 1.693 -4.919 -6.702 1.00 98.19 86 ILE A O 1
ATOM 651 N N . LEU A 1 87 ? 1.665 -3.281 -8.234 1.00 98.31 87 LEU A N 1
ATOM 652 C CA . LEU A 1 87 ? 0.830 -2.388 -7.428 1.00 98.31 87 LEU A CA 1
ATOM 653 C C . LEU A 1 87 ? -0.543 -3.006 -7.130 1.00 98.31 87 LEU A C 1
ATOM 655 O O . LEU A 1 87 ? -0.959 -2.988 -5.972 1.00 98.31 87 LEU A O 1
ATOM 659 N N . ARG A 1 88 ? -1.199 -3.608 -8.132 1.00 98.19 88 ARG A N 1
ATOM 660 C CA . ARG A 1 88 ? -2.500 -4.285 -7.970 1.00 98.19 88 ARG A CA 1
ATOM 661 C C . ARG A 1 88 ? -2.415 -5.469 -7.013 1.00 98.19 88 ARG A C 1
ATOM 663 O O . ARG A 1 88 ? -3.205 -5.555 -6.082 1.00 98.19 88 ARG A O 1
ATOM 670 N N . GLU A 1 89 ? -1.412 -6.330 -7.165 1.00 98.25 89 GLU A N 1
ATOM 671 C CA . GLU A 1 89 ? -1.220 -7.473 -6.264 1.00 98.25 89 GLU A CA 1
ATOM 672 C C . GLU A 1 89 ? -1.013 -7.037 -4.809 1.00 98.25 89 GLU A C 1
ATOM 674 O O . GLU A 1 89 ? -1.518 -7.664 -3.875 1.00 98.25 89 GLU A O 1
ATOM 679 N N . GLN A 1 90 ? -0.263 -5.953 -4.587 1.00 98.38 90 GLN A N 1
ATOM 680 C CA . GLN A 1 90 ? -0.052 -5.435 -3.238 1.00 98.38 90 GLN A CA 1
ATOM 681 C C . GLN A 1 90 ? -1.287 -4.709 -2.683 1.00 98.38 90 GLN A C 1
ATOM 683 O O . GLN A 1 90 ? -1.502 -4.762 -1.470 1.00 98.38 90 GLN A O 1
ATOM 688 N N . GLU A 1 91 ? -2.102 -4.075 -3.529 1.00 97.81 91 GLU A N 1
ATOM 689 C CA . GLU A 1 91 ? -3.414 -3.537 -3.152 1.00 97.81 91 GLU A CA 1
ATOM 690 C C . GLU A 1 91 ? -4.370 -4.664 -2.728 1.00 97.81 91 GLU A C 1
ATOM 692 O O . GLU A 1 91 ? -4.954 -4.600 -1.646 1.00 97.81 91 GLU A O 1
ATOM 697 N N . ASP A 1 92 ? -4.458 -5.745 -3.505 1.00 98.31 92 ASP A N 1
ATOM 698 C CA . ASP A 1 92 ? -5.292 -6.913 -3.192 1.00 98.31 92 ASP A CA 1
ATO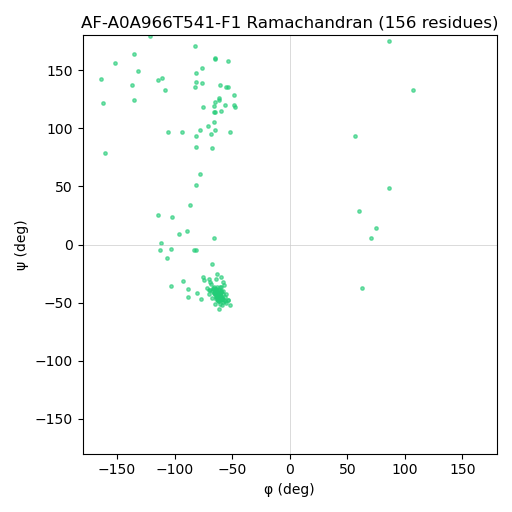M 699 C C . ASP A 1 92 ? -4.838 -7.626 -1.916 1.00 98.31 92 ASP A C 1
ATOM 701 O O . ASP A 1 92 ? -5.652 -8.050 -1.085 1.00 98.31 92 ASP A O 1
ATOM 705 N N . ARG A 1 93 ? -3.523 -7.714 -1.701 1.00 98.44 93 ARG A N 1
ATOM 706 C CA . ARG A 1 93 ? -2.956 -8.233 -0.454 1.00 98.44 93 ARG A CA 1
ATOM 707 C C . ARG A 1 93 ? -3.309 -7.344 0.740 1.00 98.44 93 ARG A C 1
ATOM 709 O O . ARG A 1 93 ? -3.658 -7.870 1.802 1.00 98.44 93 ARG A O 1
ATOM 716 N N . ALA A 1 94 ? -3.238 -6.020 0.585 1.00 98.06 94 ALA A N 1
ATOM 717 C CA . ALA A 1 94 ? -3.663 -5.079 1.619 1.00 98.06 94 ALA A CA 1
ATOM 718 C C . ALA A 1 94 ? -5.161 -5.236 1.912 1.00 98.06 94 ALA A C 1
ATOM 720 O O . ALA A 1 94 ? -5.544 -5.324 3.077 1.00 98.06 94 ALA A O 1
ATOM 721 N N . ARG A 1 95 ? -5.990 -5.381 0.870 1.00 97.94 95 ARG A N 1
ATOM 722 C CA . ARG A 1 95 ? -7.439 -5.600 0.981 1.00 97.94 95 ARG A CA 1
ATOM 723 C C . ARG A 1 95 ? -7.745 -6.876 1.741 1.00 97.94 95 ARG A C 1
ATOM 725 O O . ARG A 1 95 ? -8.441 -6.828 2.745 1.00 97.94 95 ARG A O 1
ATOM 732 N N . THR A 1 96 ? -7.140 -7.987 1.339 1.00 98.00 96 THR A N 1
ATOM 733 C CA . THR A 1 96 ? -7.289 -9.280 2.018 1.00 98.00 96 THR A CA 1
ATOM 734 C C . THR A 1 96 ? -6.903 -9.186 3.495 1.00 98.00 96 THR A C 1
ATOM 736 O O . THR A 1 96 ? -7.627 -9.672 4.364 1.00 98.00 96 THR A O 1
ATOM 739 N N . THR A 1 97 ? -5.781 -8.525 3.796 1.00 96.88 97 THR A N 1
ATOM 740 C CA . THR A 1 97 ? -5.295 -8.351 5.172 1.00 96.88 97 THR A CA 1
ATOM 741 C C . THR A 1 97 ? -6.263 -7.501 5.997 1.00 96.88 97 THR A C 1
ATOM 743 O O . THR A 1 97 ? -6.693 -7.923 7.067 1.00 96.88 97 THR A O 1
ATOM 746 N N . LEU A 1 98 ? -6.658 -6.329 5.501 1.00 96.38 98 LEU A N 1
ATOM 747 C CA . LEU A 1 98 ? -7.553 -5.421 6.220 1.00 96.38 98 LEU A CA 1
ATOM 748 C C . LEU A 1 98 ? -8.956 -6.008 6.389 1.00 96.38 98 LEU A C 1
ATOM 750 O O . LEU A 1 98 ? -9.537 -5.879 7.460 1.00 96.38 98 LEU A O 1
ATOM 754 N N . THR A 1 99 ? -9.477 -6.722 5.390 1.00 95.38 99 THR A N 1
ATOM 755 C CA . THR A 1 99 ? -10.751 -7.442 5.507 1.00 95.38 99 THR A CA 1
ATOM 756 C C . THR A 1 99 ? -10.672 -8.544 6.563 1.00 95.38 99 THR A C 1
ATOM 758 O O . THR A 1 99 ? -11.569 -8.650 7.397 1.00 95.38 99 THR A O 1
ATOM 761 N N . LYS A 1 100 ? -9.586 -9.330 6.594 1.00 94.88 100 LYS A N 1
ATOM 762 C CA . LYS A 1 100 ? -9.372 -10.360 7.624 1.00 94.88 100 LYS A CA 1
ATOM 763 C C . LYS A 1 100 ? -9.331 -9.770 9.038 1.00 94.88 100 LYS A C 1
ATOM 765 O O . LYS A 1 100 ? -9.817 -10.396 9.974 1.00 94.88 100 LYS A O 1
ATOM 770 N N . HIS A 1 101 ? -8.760 -8.578 9.191 1.00 94.75 101 HIS A N 1
ATOM 771 C CA . HIS A 1 101 ? -8.619 -7.886 10.473 1.00 94.75 101 HIS A CA 1
ATOM 772 C C . HIS A 1 101 ? -9.646 -6.756 10.661 1.00 94.75 101 HIS A C 1
ATOM 774 O O . HIS A 1 101 ? -9.405 -5.852 11.460 1.00 94.75 101 HIS A O 1
ATOM 780 N N . ARG A 1 102 ? -10.796 -6.804 9.967 1.00 94.88 102 ARG A N 1
ATOM 781 C CA . ARG A 1 102 ? -11.759 -5.689 9.911 1.00 94.88 102 ARG A CA 1
ATOM 782 C C . ARG A 1 102 ? -12.187 -5.194 11.291 1.00 94.88 102 ARG A C 1
ATOM 784 O O . ARG A 1 102 ? -12.109 -4.005 11.556 1.00 94.88 102 ARG A O 1
ATOM 791 N N . ARG A 1 103 ? -12.545 -6.109 12.193 1.00 95.75 103 ARG A N 1
ATOM 792 C CA . ARG A 1 103 ? -12.937 -5.748 13.561 1.00 95.75 103 ARG A CA 1
ATOM 793 C C . ARG A 1 103 ? -11.813 -5.045 14.327 1.00 95.75 103 ARG A C 1
ATOM 795 O O . ARG A 1 103 ? -12.071 -4.096 15.048 1.00 95.75 103 ARG A O 1
ATOM 802 N N . GLY A 1 104 ? -10.569 -5.498 14.167 1.00 96.12 104 GLY A N 1
ATOM 803 C CA . GLY A 1 104 ? -9.411 -4.849 14.787 1.00 96.12 104 GLY A CA 1
ATOM 804 C C . GLY A 1 104 ? -9.157 -3.447 14.227 1.00 96.12 104 GLY A C 1
ATOM 805 O O . GLY A 1 104 ? -8.797 -2.552 14.981 1.00 96.12 104 GLY A O 1
ATOM 806 N N . LEU A 1 105 ? -9.381 -3.249 12.923 1.00 95.44 105 LEU A N 1
ATOM 807 C CA . LEU A 1 105 ? -9.316 -1.931 12.286 1.00 95.44 105 LEU A CA 1
ATOM 808 C C . LEU A 1 105 ? -10.364 -0.974 12.872 1.00 95.44 105 LEU A C 1
ATOM 810 O O . LEU A 1 105 ? -10.014 0.150 13.218 1.00 95.44 105 LEU A O 1
ATOM 814 N N . ASP A 1 106 ? -11.612 -1.432 13.013 1.00 96.25 106 ASP A N 1
ATOM 815 C CA . ASP A 1 106 ? -12.699 -0.626 13.581 1.00 96.2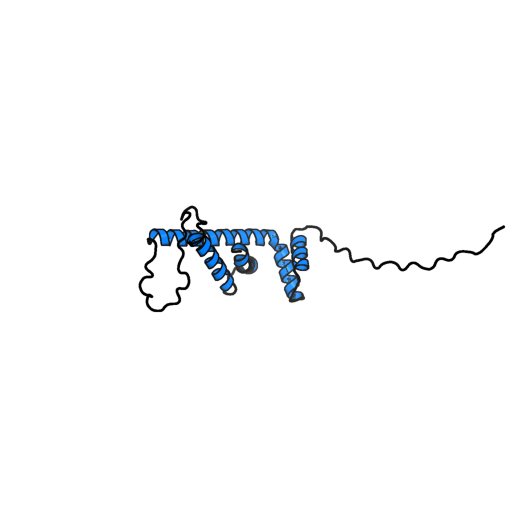5 106 ASP A CA 1
ATOM 816 C C . ASP A 1 106 ? -12.393 -0.245 15.048 1.00 96.25 106 ASP A C 1
ATOM 818 O O . ASP A 1 106 ? -12.454 0.930 15.399 1.00 96.25 106 ASP A O 1
ATOM 822 N N . LEU A 1 107 ? -11.926 -1.196 15.871 1.00 97.12 107 LEU A N 1
ATOM 823 C CA . LEU A 1 107 ? -11.523 -0.943 17.266 1.00 97.12 107 LEU A CA 1
ATOM 824 C C . LEU A 1 107 ? -10.382 0.079 17.391 1.00 97.12 107 LEU A C 1
ATOM 826 O O . LEU A 1 107 ? -10.378 0.917 18.291 1.00 97.12 107 LEU A O 1
ATOM 830 N N . VAL A 1 108 ? -9.390 0.012 16.499 1.00 97.12 108 VAL A N 1
ATOM 831 C CA . VAL A 1 108 ? -8.287 0.983 16.461 1.00 97.12 108 VAL A CA 1
ATOM 832 C C . VAL A 1 108 ? -8.799 2.375 16.090 1.00 97.12 108 VAL A C 1
ATOM 834 O O . VAL A 1 108 ? -8.375 3.355 16.701 1.00 97.12 108 VAL A O 1
ATOM 837 N N . ALA A 1 109 ? -9.708 2.469 15.118 1.00 95.88 109 ALA A N 1
ATOM 838 C CA . ALA A 1 109 ? -10.305 3.738 14.719 1.00 95.88 109 ALA A CA 1
ATOM 839 C C . ALA A 1 109 ? -11.138 4.355 15.855 1.00 95.88 109 ALA A C 1
ATOM 841 O O . ALA A 1 109 ? -10.980 5.537 16.144 1.00 95.88 109 ALA A O 1
ATOM 842 N N . GLU A 1 110 ? -11.964 3.559 16.538 1.00 96.69 110 GLU A N 1
ATOM 843 C CA . GLU A 1 110 ? -12.744 3.994 17.705 1.00 96.69 110 GLU A CA 1
ATOM 844 C C . GLU A 1 110 ? -11.842 4.515 18.831 1.00 96.69 110 GLU A C 1
ATOM 846 O O . GLU A 1 110 ? -12.060 5.612 19.342 1.00 96.69 110 GLU A O 1
ATOM 851 N N . ALA A 1 111 ? -10.770 3.788 19.160 1.00 97.44 111 ALA A N 1
ATOM 852 C CA . ALA A 1 111 ? -9.823 4.217 20.188 1.00 97.44 111 ALA A CA 1
ATOM 853 C C . ALA A 1 111 ? -9.104 5.530 19.823 1.00 97.44 111 ALA A C 1
ATOM 855 O O . ALA A 1 111 ? -8.859 6.365 20.693 1.00 97.44 111 ALA A O 1
ATOM 856 N N . LEU A 1 112 ? -8.777 5.738 18.543 1.00 97.50 112 LEU A N 1
ATOM 857 C CA . LEU A 1 112 ? -8.190 6.993 18.061 1.00 97.50 112 LEU A CA 1
ATOM 858 C C . LEU A 1 112 ? -9.187 8.158 18.078 1.00 97.50 112 LEU A C 1
ATOM 860 O O . LEU A 1 112 ? -8.768 9.293 18.282 1.00 97.50 112 LEU A O 1
ATOM 864 N N . LEU A 1 113 ? -10.488 7.902 17.906 1.00 97.06 113 LEU A N 1
ATOM 865 C CA . LEU A 1 113 ? -11.518 8.932 18.073 1.00 97.06 113 LEU A CA 1
ATOM 866 C C . LEU A 1 113 ? -11.652 9.378 19.536 1.00 97.06 113 LEU A C 1
ATOM 868 O O . LEU A 1 113 ? -11.920 10.551 19.783 1.00 97.06 113 LEU A O 1
ATOM 872 N N . GLU A 1 114 ? -11.461 8.468 20.494 1.00 96.94 114 GLU A N 1
ATOM 873 C CA . GLU A 1 114 ? -11.553 8.778 21.926 1.00 96.94 114 GLU A CA 1
ATOM 874 C C . GLU A 1 114 ? -10.280 9.432 22.480 1.00 96.94 114 GLU A C 1
ATOM 876 O O . GLU A 1 114 ? -10.355 10.368 23.276 1.00 96.94 114 GLU A O 1
ATOM 881 N N . HIS A 1 115 ? -9.107 8.943 22.073 1.00 96.19 115 HIS A N 1
ATOM 882 C CA . HIS A 1 115 ? -7.835 9.307 22.703 1.00 96.19 115 HIS A CA 1
ATOM 883 C C . HIS A 1 115 ? -6.895 10.135 21.823 1.00 96.19 115 HIS A C 1
ATOM 885 O O . HIS A 1 115 ? -5.842 10.536 22.314 1.00 96.19 115 HIS A O 1
ATOM 891 N N . GLU A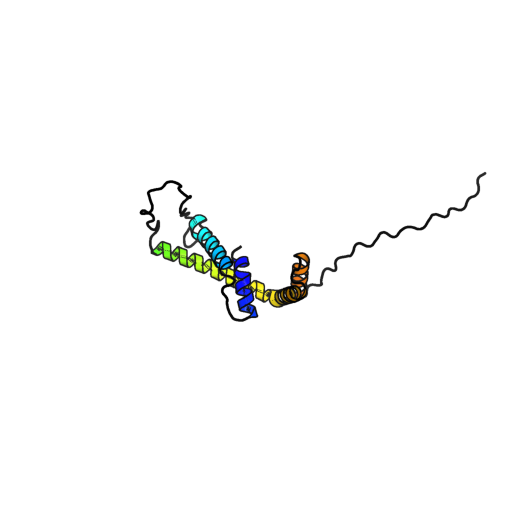 1 116 ? -7.241 10.383 20.553 1.00 96.44 116 GLU A N 1
ATOM 892 C CA . GLU A 1 116 ? -6.440 11.066 19.514 1.00 96.44 116 GLU A CA 1
ATOM 893 C C . GLU A 1 116 ? -5.124 10.352 19.141 1.00 96.44 116 GLU A C 1
ATOM 895 O O . GLU A 1 116 ? -4.739 10.300 17.974 1.00 96.44 116 GLU A O 1
ATOM 900 N N . THR A 1 117 ? -4.429 9.760 20.111 1.00 96.62 117 THR A N 1
ATOM 901 C CA . THR A 1 117 ? -3.193 8.997 19.955 1.00 96.62 117 THR A CA 1
ATOM 902 C C . THR A 1 117 ? -3.247 7.739 20.816 1.00 96.62 117 THR A C 1
ATOM 904 O O . THR A 1 117 ? -3.637 7.774 21.980 1.00 96.62 117 THR A O 1
ATOM 907 N N . ILE A 1 118 ? -2.792 6.622 20.255 1.00 96.94 118 ILE A N 1
ATOM 908 C CA . ILE A 1 118 ? -2.597 5.354 20.964 1.00 96.94 118 ILE A CA 1
ATOM 909 C C . ILE A 1 118 ? -1.206 4.808 20.637 1.00 96.94 118 ILE A C 1
ATOM 911 O O . ILE A 1 118 ? -0.674 5.051 19.552 1.00 96.94 118 ILE A O 1
ATOM 915 N N . ASP A 1 119 ? -0.600 4.078 21.569 1.00 97.19 119 ASP A N 1
ATOM 916 C CA . ASP A 1 119 ? 0.714 3.476 21.353 1.00 97.19 119 ASP A CA 1
ATOM 917 C C . ASP A 1 119 ? 0.635 2.142 20.584 1.00 97.19 119 ASP A C 1
ATOM 919 O O . ASP A 1 119 ? -0.431 1.566 20.342 1.00 97.19 119 ASP A O 1
ATOM 923 N N . GLY A 1 120 ? 1.797 1.629 20.174 1.00 96.12 120 GLY A N 1
ATOM 924 C CA . GLY A 1 120 ? 1.871 0.379 19.416 1.00 96.12 120 GLY A CA 1
ATOM 925 C C . GLY A 1 120 ? 1.380 -0.847 20.196 1.00 96.12 120 GLY A C 1
ATOM 926 O O . GLY A 1 120 ? 0.850 -1.780 19.588 1.00 96.12 120 GLY A O 1
ATOM 927 N N . ALA A 1 121 ? 1.522 -0.850 21.525 1.00 96.44 121 ALA A N 1
ATOM 928 C CA . ALA A 1 121 ? 1.063 -1.945 22.377 1.00 96.44 121 ALA A CA 1
ATOM 929 C C . ALA A 1 121 ? -0.473 -1.998 22.428 1.00 96.44 121 ALA A C 1
ATOM 931 O O . ALA A 1 121 ? -1.067 -3.071 22.281 1.00 96.44 121 ALA A O 1
ATOM 932 N N . ALA A 1 122 ? -1.125 -0.839 22.539 1.00 95.75 122 ALA A N 1
ATOM 933 C CA . ALA A 1 122 ? -2.569 -0.699 22.456 1.00 95.75 122 ALA A CA 1
ATOM 934 C C . ALA A 1 122 ? -3.102 -1.154 21.093 1.00 95.75 122 ALA A C 1
ATOM 936 O O . ALA A 1 122 ? -4.023 -1.970 21.052 1.00 95.75 122 ALA A O 1
ATOM 937 N N . VAL A 1 123 ? -2.483 -0.723 19.986 1.00 96.12 123 VAL A N 1
ATOM 938 C CA . VAL A 1 123 ? -2.855 -1.181 18.634 1.00 96.12 123 VAL A CA 1
ATOM 939 C C . VAL A 1 123 ? -2.772 -2.705 18.529 1.00 96.12 123 VAL A C 1
ATOM 941 O O . VAL A 1 123 ? -3.717 -3.348 18.072 1.00 96.12 123 VAL A O 1
ATOM 944 N N . ALA A 1 124 ? -1.669 -3.308 18.983 1.00 95.12 124 ALA A N 1
ATOM 945 C CA . ALA A 1 124 ? -1.482 -4.756 18.922 1.00 95.12 124 ALA A CA 1
ATOM 946 C C . ALA A 1 124 ? -2.557 -5.517 19.717 1.00 95.12 124 ALA A C 1
ATOM 948 O O . ALA A 1 124 ? -3.097 -6.515 19.231 1.00 95.12 124 ALA A O 1
ATOM 949 N N . ARG A 1 125 ? -2.904 -5.023 20.911 1.00 95.75 125 ARG A N 1
ATOM 950 C CA . ARG A 1 125 ? -3.969 -5.580 21.752 1.00 95.75 125 ARG A CA 1
ATOM 951 C C . ARG A 1 125 ? -5.336 -5.505 21.069 1.00 95.75 125 ARG A C 1
ATOM 953 O O . ARG A 1 125 ? -6.020 -6.522 21.019 1.00 95.75 125 ARG A O 1
ATOM 960 N N . LEU A 1 126 ? -5.708 -4.353 20.506 1.00 95.94 126 LEU A N 1
ATOM 961 C CA . LEU A 1 126 ? -6.994 -4.163 19.817 1.00 95.94 126 LEU A CA 1
ATOM 962 C C . LEU A 1 126 ? -7.112 -5.054 18.569 1.00 95.94 126 LEU A C 1
ATOM 964 O O . LEU A 1 126 ? -8.158 -5.652 18.316 1.00 95.94 126 LEU A O 1
ATOM 968 N N . ILE A 1 127 ? -6.019 -5.223 17.818 1.00 94.12 127 ILE A N 1
ATOM 969 C CA . ILE A 1 127 ? -5.984 -6.143 16.672 1.00 94.12 127 ILE A CA 1
ATOM 970 C C . ILE A 1 127 ? -6.175 -7.600 17.124 1.00 94.12 127 ILE A C 1
ATOM 972 O O . ILE A 1 127 ? -6.926 -8.339 16.481 1.00 94.12 127 ILE A O 1
ATOM 976 N N . GLN A 1 128 ? -5.522 -8.031 18.212 1.00 93.56 128 GLN A N 1
ATOM 977 C CA . GLN A 1 128 ? -5.702 -9.384 18.759 1.00 93.56 128 GLN A CA 1
ATOM 978 C C . GLN A 1 128 ? -7.124 -9.615 19.279 1.00 93.56 128 GLN A C 1
ATOM 980 O O . GLN A 1 128 ? -7.717 -10.659 19.006 1.00 93.56 128 GLN A O 1
ATOM 985 N N . GLU A 1 129 ? -7.689 -8.631 19.972 1.00 93.81 129 GLU A N 1
ATOM 986 C CA . GLU A 1 129 ? -9.070 -8.673 20.445 1.00 93.81 129 GLU A CA 1
ATOM 987 C C . GLU A 1 129 ? -10.058 -8.805 19.277 1.00 93.81 129 GLU A C 1
ATOM 989 O O . GLU A 1 129 ? -10.976 -9.630 19.312 1.00 93.81 129 GLU A O 1
ATOM 994 N N . GLY A 1 130 ? -9.822 -8.067 18.187 1.00 91.88 130 GLY A N 1
ATOM 995 C CA . GLY A 1 130 ? -10.605 -8.165 16.957 1.00 91.88 130 GLY A CA 1
ATOM 996 C C . GLY A 1 130 ? -10.580 -9.557 16.312 1.00 91.88 130 GLY A C 1
ATOM 997 O O . GLY A 1 130 ? -11.560 -9.947 15.679 1.00 91.88 130 GLY A O 1
ATOM 998 N N . LEU A 1 131 ? -9.507 -10.331 16.515 1.00 89.06 131 LEU A N 1
ATOM 999 C CA . LEU A 1 131 ? -9.377 -11.725 16.066 1.00 89.06 131 LEU A CA 1
ATOM 1000 C C . LEU A 1 131 ? -10.050 -12.743 17.000 1.00 89.06 131 LEU A C 1
ATOM 1002 O O . LEU A 1 131 ? -10.056 -13.933 16.691 1.00 89.06 131 LEU A O 1
ATOM 1006 N N . GLY A 1 132 ? -10.592 -12.303 18.138 1.00 80.56 132 GLY A N 1
ATOM 1007 C CA . GLY A 1 132 ? -11.148 -13.192 19.157 1.00 80.56 132 GLY A CA 1
ATOM 1008 C C . GLY A 1 132 ? -10.086 -13.925 19.982 1.00 80.56 132 GLY A C 1
ATOM 1009 O O . GLY A 1 132 ? -10.419 -14.883 20.678 1.00 80.56 132 GLY A O 1
ATOM 1010 N N . ALA A 1 133 ? -8.819 -13.498 19.923 1.00 62.06 133 ALA A N 1
ATOM 1011 C CA . ALA A 1 133 ? -7.788 -14.019 20.811 1.00 62.06 133 ALA A CA 1
ATOM 1012 C C . ALA A 1 133 ? -7.956 -13.400 22.214 1.00 62.06 133 ALA A C 1
ATOM 1014 O O . ALA A 1 133 ? -8.235 -12.202 22.320 1.00 62.06 133 ALA A O 1
ATOM 1015 N N . PRO A 1 134 ? -7.802 -14.177 23.302 1.00 48.84 134 PRO A N 1
ATOM 1016 C CA . PRO A 1 134 ? -7.883 -13.629 24.648 1.00 48.84 134 PRO A CA 1
ATOM 1017 C C . PRO A 1 134 ? -6.782 -12.581 24.843 1.00 48.84 134 PRO A C 1
ATOM 1019 O O . PRO A 1 134 ? -5.601 -12.868 24.654 1.00 48.84 134 PRO A O 1
ATOM 1022 N N . SER A 1 135 ? -7.185 -11.365 25.223 1.00 50.91 135 SER A N 1
ATOM 1023 C CA . SER A 1 135 ? -6.284 -10.287 25.634 1.00 50.91 135 SER A CA 1
ATOM 1024 C C . SER A 1 135 ? -5.282 -10.827 26.658 1.00 50.91 135 SER A C 1
ATOM 1026 O O . SER A 1 135 ? -5.670 -11.313 27.725 1.00 50.91 135 SER A O 1
ATOM 1028 N N . ILE A 1 136 ? -3.986 -10.756 26.337 1.00 50.88 136 ILE A N 1
ATOM 1029 C CA . ILE A 1 136 ? -2.926 -10.978 27.320 1.00 50.88 136 ILE A CA 1
ATOM 1030 C C . ILE A 1 136 ? -3.057 -9.833 28.327 1.00 50.88 136 ILE A C 1
ATOM 1032 O O . ILE A 1 136 ? -2.635 -8.711 28.058 1.00 50.88 136 ILE A O 1
ATOM 1036 N N . LYS A 1 137 ? -3.714 -10.095 29.462 1.00 44.06 137 LYS A N 1
ATOM 1037 C CA . LYS A 1 137 ? -3.745 -9.160 30.588 1.00 44.06 137 LYS A CA 1
ATOM 1038 C C . LYS A 1 137 ? -2.304 -8.935 31.028 1.00 44.06 137 LYS A C 1
ATOM 1040 O O . LYS A 1 137 ? -1.653 -9.870 31.493 1.00 44.06 137 LYS A O 1
ATOM 1045 N N . GLU A 1 138 ? -1.815 -7.710 30.882 1.00 47.94 138 GLU A N 1
ATOM 1046 C CA . GLU A 1 138 ? -0.552 -7.306 31.484 1.00 47.94 138 GLU A CA 1
ATOM 1047 C C . GLU A 1 138 ? -0.636 -7.551 32.993 1.00 47.94 138 GLU A C 1
ATOM 1049 O O . GLU A 1 138 ? -1.516 -7.041 33.693 1.00 47.94 138 GLU A O 1
ATOM 1054 N N . ARG A 1 139 ? 0.259 -8.402 33.496 1.00 45.97 139 ARG A N 1
ATOM 1055 C CA . ARG A 1 139 ? 0.427 -8.608 34.928 1.00 45.97 139 ARG A CA 1
ATOM 1056 C C . ARG A 1 139 ? 1.067 -7.338 35.479 1.00 45.97 139 ARG A C 1
ATOM 1058 O O . ARG A 1 139 ? 2.262 -7.126 35.304 1.00 45.97 139 ARG A O 1
ATOM 1065 N N . SER A 1 140 ? 0.254 -6.499 36.110 1.00 42.47 140 SER A N 1
ATOM 1066 C CA . SER A 1 140 ? 0.731 -5.334 36.855 1.00 42.47 140 SER A CA 1
ATOM 1067 C C . SER A 1 140 ? 1.787 -5.786 37.880 1.00 42.47 140 SER A C 1
ATOM 1069 O O . SER A 1 140 ? 1.574 -6.824 38.519 1.00 42.47 140 SER A O 1
ATOM 1071 N N . PRO A 1 141 ? 2.931 -5.092 38.030 1.00 48.69 141 PRO A N 1
ATOM 1072 C CA . PRO A 1 141 ? 3.946 -5.489 38.996 1.00 48.69 141 PRO A CA 1
ATOM 1073 C C . PRO A 1 141 ? 3.372 -5.330 40.407 1.00 48.69 141 PRO A C 1
ATOM 1075 O O . PRO A 1 141 ? 3.047 -4.229 40.853 1.00 48.69 141 PRO A O 1
ATOM 1078 N N . GLU A 1 142 ? 3.206 -6.454 41.096 1.00 49.75 142 GLU A N 1
ATOM 1079 C CA . GLU A 1 142 ? 2.750 -6.502 42.479 1.00 49.75 142 GLU A CA 1
ATOM 1080 C C . GLU A 1 142 ? 3.813 -5.829 43.364 1.00 49.75 142 GLU A C 1
ATOM 1082 O O . GLU A 1 142 ? 4.994 -6.188 43.318 1.00 49.75 142 GLU A O 1
ATOM 1087 N N . LYS A 1 143 ? 3.416 -4.796 44.120 1.00 45.78 143 LYS A N 1
ATOM 1088 C CA . LYS A 1 143 ? 4.297 -4.114 45.081 1.00 45.78 143 LYS A CA 1
ATOM 1089 C C . LYS A 1 143 ? 4.871 -5.150 46.063 1.00 45.78 143 LYS A C 1
ATOM 1091 O O . LYS A 1 143 ? 4.090 -5.951 46.577 1.00 45.78 143 LYS A O 1
ATOM 1096 N N . PRO A 1 144 ? 6.178 -5.121 46.388 1.00 46.75 144 PRO A N 1
ATOM 1097 C CA . PRO A 1 144 ? 6.731 -6.020 47.393 1.00 46.75 144 PRO A CA 1
ATOM 1098 C C . PRO A 1 144 ? 6.056 -5.767 48.744 1.00 46.75 144 PRO A C 1
ATOM 1100 O O . PRO A 1 144 ? 6.020 -4.628 49.213 1.00 46.75 144 PRO A O 1
ATOM 1103 N N . ALA A 1 145 ? 5.512 -6.822 49.350 1.00 50.47 145 ALA A N 1
ATOM 1104 C CA . ALA A 1 145 ? 4.962 -6.772 50.695 1.00 50.47 145 ALA A CA 1
ATOM 1105 C C . ALA A 1 145 ? 6.090 -6.496 51.699 1.00 50.47 145 ALA A C 1
ATOM 1107 O O . ALA A 1 145 ? 7.047 -7.262 51.815 1.00 50.47 145 ALA A O 1
ATOM 1108 N N . GLU A 1 146 ? 5.967 -5.379 52.403 1.00 51.12 146 GLU A N 1
ATOM 1109 C CA . GLU A 1 146 ? 6.818 -4.982 53.515 1.00 51.12 146 GLU A CA 1
ATOM 1110 C C . GLU A 1 146 ? 6.627 -5.979 54.672 1.00 51.12 146 GLU A C 1
ATOM 1112 O O . GLU A 1 146 ? 5.533 -6.126 55.219 1.00 51.12 146 GLU A O 1
ATOM 1117 N N . SER A 1 147 ? 7.677 -6.734 55.001 1.00 50.38 147 SER A N 1
ATOM 1118 C CA . SER A 1 147 ? 7.667 -7.712 56.090 1.00 50.38 147 SER A CA 1
ATOM 1119 C C . SER A 1 147 ? 7.746 -7.009 57.449 1.00 50.38 147 SER A C 1
ATOM 1121 O O . SER A 1 147 ? 8.740 -6.345 57.746 1.00 50.38 147 SER A O 1
ATOM 1123 N N . ALA A 1 148 ? 6.712 -7.184 58.274 1.00 54.00 148 ALA A N 1
ATOM 1124 C CA . ALA A 1 148 ? 6.647 -6.742 59.668 1.00 54.00 148 ALA A CA 1
ATOM 1125 C C . ALA A 1 148 ? 7.685 -7.470 60.569 1.00 54.00 148 ALA A C 1
ATOM 1127 O O . ALA A 1 148 ? 8.184 -8.531 60.187 1.00 54.00 148 ALA A O 1
ATOM 1128 N N . PRO A 1 149 ? 8.046 -6.907 61.742 1.00 50.84 149 PRO A N 1
ATOM 1129 C CA . PRO A 1 149 ? 9.324 -7.171 62.404 1.00 50.84 149 PRO A CA 1
ATOM 1130 C C . PRO A 1 149 ? 9.370 -8.472 63.224 1.00 50.84 149 PRO A C 1
ATOM 1132 O O . PRO A 1 149 ? 8.391 -8.888 63.840 1.00 50.84 149 PRO A O 1
ATOM 1135 N N . ASP A 1 150 ? 10.566 -9.067 63.246 1.00 54.75 150 ASP A N 1
ATOM 1136 C CA . ASP A 1 150 ? 10.980 -10.268 63.986 1.00 54.75 150 ASP A CA 1
ATOM 1137 C C . ASP A 1 150 ? 10.958 -10.024 65.508 1.00 54.75 150 ASP A C 1
ATOM 1139 O O . ASP A 1 150 ? 11.841 -9.359 66.052 1.00 54.75 150 ASP A O 1
ATOM 1143 N N . THR A 1 151 ? 9.960 -10.560 66.215 1.00 54.41 151 THR A N 1
ATOM 1144 C CA . THR A 1 151 ? 9.972 -10.632 67.684 1.00 54.41 151 THR A CA 1
ATOM 1145 C C . THR A 1 151 ? 10.534 -11.982 68.131 1.00 54.41 151 THR A C 1
ATOM 1147 O O . THR A 1 151 ? 9.803 -12.971 68.212 1.00 54.41 151 THR A O 1
ATOM 1150 N N . ARG A 1 152 ? 11.830 -12.026 68.454 1.00 52.62 152 ARG A N 1
ATOM 1151 C CA . ARG A 1 152 ? 12.449 -13.143 69.188 1.00 52.62 152 ARG A CA 1
ATOM 1152 C C . ARG A 1 152 ? 12.220 -12.983 70.697 1.00 52.62 152 ARG A C 1
ATOM 1154 O O . ARG A 1 152 ? 12.441 -11.883 71.201 1.00 52.62 152 ARG A O 1
ATOM 1161 N N . PRO A 1 153 ? 11.840 -14.040 71.436 1.00 55.06 153 PRO A N 1
ATOM 1162 C CA . PRO A 1 153 ? 11.882 -14.013 72.891 1.00 55.06 153 PRO A CA 1
ATOM 1163 C C . PRO A 1 153 ? 13.311 -14.299 73.388 1.00 55.06 153 PRO A C 1
ATOM 1165 O O . PRO A 1 153 ? 14.022 -15.138 72.830 1.00 55.06 153 PRO A O 1
ATOM 1168 N N . GLU A 1 154 ? 13.734 -13.570 74.420 1.00 55.69 1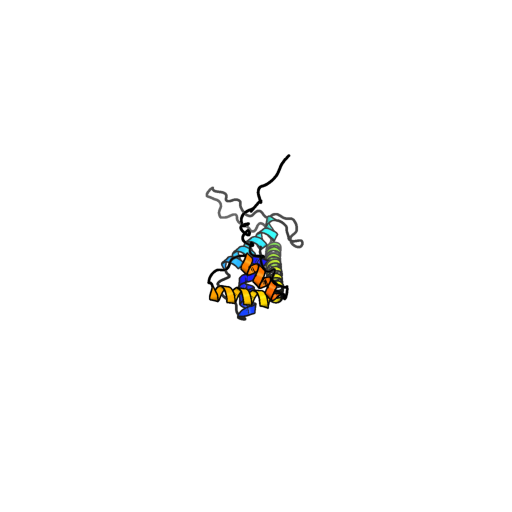54 GLU A N 1
ATOM 1169 C CA . GLU A 1 154 ? 14.980 -13.785 75.168 1.00 55.69 154 GLU A CA 1
ATOM 1170 C C . GLU A 1 154 ? 14.875 -14.975 76.144 1.00 55.69 154 GLU A C 1
ATOM 1172 O O . GLU A 1 154 ? 13.804 -15.242 76.686 1.00 55.69 154 GLU A O 1
ATOM 1177 N N . GLY A 1 155 ? 16.018 -15.618 76.424 1.00 46.69 155 GLY A N 1
ATOM 1178 C CA . GLY A 1 155 ? 16.214 -16.621 77.489 1.00 46.69 155 GLY A CA 1
ATOM 1179 C C . GLY A 1 155 ? 16.350 -18.047 76.940 1.00 46.69 155 GLY A C 1
ATOM 1180 O O . GLY A 1 155 ? 15.590 -18.448 76.074 1.00 46.69 155 GLY A O 1
ATOM 1181 N N . GLU A 1 156 ? 17.303 -18.893 77.332 1.00 44.75 156 GLU A N 1
ATOM 1182 C CA . GLU A 1 156 ? 18.141 -18.962 78.534 1.00 44.75 156 GLU A CA 1
ATOM 1183 C C . GLU A 1 156 ? 19.314 -19.922 78.216 1.00 44.75 156 GLU A C 1
ATOM 1185 O O . GLU A 1 156 ? 19.122 -20.910 77.504 1.00 44.75 156 GLU A O 1
ATOM 1190 N N . ARG A 1 157 ? 20.533 -19.649 78.705 1.00 48.88 157 ARG A N 1
ATOM 1191 C CA . ARG A 1 157 ? 21.681 -20.579 78.627 1.00 48.88 157 ARG A CA 1
ATOM 1192 C C . ARG A 1 157 ? 22.009 -21.097 80.029 1.00 48.88 157 ARG A C 1
ATOM 1194 O O . ARG A 1 157 ? 22.011 -20.277 80.947 1.00 48.88 157 ARG A O 1
ATOM 1201 N N . PRO A 1 158 ? 22.406 -22.365 80.187 1.00 58.50 158 PRO A N 1
ATOM 1202 C CA . PRO A 1 158 ? 23.489 -22.738 81.086 1.00 58.50 158 PRO A CA 1
ATOM 1203 C C . PRO A 1 158 ? 24.859 -22.624 80.395 1.00 58.50 158 PRO A C 1
ATOM 1205 O O . PRO A 1 158 ? 24.947 -22.880 79.170 1.00 58.50 158 PRO A O 1
#

Mean predicted aligned error: 12.52 Å

Sequence (158 aa):
MICKAMGGRVAESIVFGSLNSGAANDLEQATSIARRMVREWGMSDSVGPMAWSGQQQVFLGEDLMTSGREYSDETAKKIDDEIARILREQEDRARTTLTKHRRGLDLVAEALLEHETIDGAAVARLIQEGLGAPSIKERSPEKPAESAPDTRPEGERP

Foldseek 3Di:
DLLVLLQVQLLCCVPVVDGDCPSVVSVVVSLVVLLCCVAAQQVDPQLGRHHPPDDDPPPDDDDPDPPDPPDDPVSVVVSVVSSVVSNVVSNVVSNVVCVLQVQLVVQVVVVCVVPVDDDPVVSVQSSCVSNVHPRPPPDDPDDDDDDDDDDDDDDDDD

Solvent-accessible surface area (backbone atoms only — not comparable to full-atom values): 9662 Å² total; per-residue (Å²): 107,50,36,62,42,36,36,61,51,43,50,40,35,72,75,70,72,49,81,75,76,87,42,49,67,33,50,53,54,31,50,51,53,39,46,40,34,47,35,52,64,22,71,29,84,93,79,31,83,44,61,62,77,80,69,78,88,72,91,63,91,91,77,92,82,75,81,62,75,96,57,54,74,68,54,51,50,53,53,53,52,49,34,52,48,54,53,49,55,26,41,52,50,27,42,55,51,49,61,75,41,40,57,11,54,51,49,45,52,53,50,35,71,74,56,72,64,79,55,72,68,58,50,54,48,36,40,39,44,45,71,70,46,81,72,82,73,79,79,74,85,76,78,83,81,81,80,79,83,90,84,79,83,87,86,86,84,135